Protein AF-A0A956J6V9-F1 (afdb_monomer)

Mean predicted aligned error: 2.38 Å

pLDDT: mean 96.65, std 4.75, range [62.59, 98.75]

Structure (mmCIF, N/CA/C/O backbone):
data_AF-A0A956J6V9-F1
#
_entry.id   AF-A0A956J6V9-F1
#
loop_
_atom_site.group_PDB
_atom_site.id
_atom_site.type_symbol
_atom_site.label_atom_id
_atom_site.label_alt_id
_atom_site.label_comp_id
_atom_site.label_asym_id
_atom_site.label_entity_id
_atom_site.label_seq_id
_atom_site.pdbx_PDB_ins_code
_atom_site.Cartn_x
_atom_site.Cartn_y
_atom_site.Cartn_z
_atom_site.occupancy
_atom_site.B_iso_or_equiv
_atom_site.auth_seq_id
_atom_site.auth_comp_id
_atom_site.auth_asym_id
_atom_site.auth_atom_id
_atom_site.pdbx_PDB_model_num
ATOM 1 N N . LEU A 1 1 ? -11.054 3.560 -2.391 1.00 89.56 1 LEU A N 1
ATOM 2 C CA . LEU A 1 1 ? -11.313 2.394 -1.513 1.00 89.56 1 LEU A CA 1
ATOM 3 C C . LEU A 1 1 ? -10.835 2.617 -0.074 1.00 89.56 1 LEU A C 1
ATOM 5 O O . LEU A 1 1 ? -11.610 2.356 0.826 1.00 89.56 1 LEU A O 1
ATOM 9 N N . LEU A 1 2 ? -9.624 3.149 0.169 1.00 94.62 2 LEU A N 1
ATOM 10 C CA . LEU A 1 2 ? -9.093 3.357 1.537 1.00 94.62 2 LEU A CA 1
ATOM 11 C C . LEU A 1 2 ? -9.763 4.473 2.348 1.00 94.62 2 LEU A C 1
ATOM 13 O O . LEU A 1 2 ? -9.941 4.324 3.552 1.00 94.62 2 LEU A O 1
ATOM 17 N N . ARG A 1 3 ? -10.130 5.588 1.701 1.00 96.44 3 ARG A N 1
ATOM 18 C CA . ARG A 1 3 ? -10.677 6.797 2.347 1.00 96.44 3 ARG A CA 1
ATOM 19 C C . ARG A 1 3 ? -11.722 6.534 3.454 1.00 96.44 3 ARG A C 1
ATOM 21 O O . ARG A 1 3 ? -11.525 7.092 4.530 1.00 96.44 3 ARG A O 1
ATOM 28 N N . PRO A 1 4 ? -12.778 5.714 3.261 1.00 96.38 4 PRO A N 1
ATOM 29 C CA . PRO A 1 4 ? -13.779 5.470 4.308 1.00 96.38 4 PRO A CA 1
ATOM 30 C C . PRO A 1 4 ? -13.235 4.761 5.560 1.00 96.38 4 PRO A C 1
ATOM 32 O O . PRO A 1 4 ? -13.797 4.930 6.635 1.00 96.38 4 PRO A O 1
ATOM 35 N N . LEU A 1 5 ? -12.130 4.014 5.459 1.00 96.38 5 LEU A N 1
ATOM 36 C CA . LEU A 1 5 ? -11.541 3.276 6.587 1.00 96.38 5 LEU A CA 1
ATOM 37 C C . LEU A 1 5 ? -10.603 4.145 7.439 1.00 96.38 5 LEU A C 1
ATOM 39 O O . LEU A 1 5 ? -10.326 3.824 8.595 1.00 96.38 5 LEU A O 1
ATOM 43 N N . MET A 1 6 ? -10.106 5.254 6.879 1.00 97.50 6 MET A N 1
ATOM 44 C CA . MET A 1 6 ? -9.067 6.078 7.507 1.00 97.50 6 MET A CA 1
ATOM 45 C C . MET A 1 6 ? -9.491 6.727 8.830 1.00 97.50 6 MET A C 1
ATOM 47 O O . MET A 1 6 ? -8.677 6.704 9.750 1.00 97.50 6 MET A O 1
ATOM 51 N N . PRO A 1 7 ? -10.713 7.279 8.997 1.00 97.88 7 PRO A N 1
ATOM 52 C CA . PRO A 1 7 ? -11.117 7.861 10.278 1.00 97.88 7 PRO A CA 1
ATOM 53 C C . PRO A 1 7 ? -11.112 6.836 11.417 1.00 97.88 7 PRO A C 1
ATOM 55 O O . PRO A 1 7 ? -10.618 7.121 12.506 1.00 97.88 7 PRO A O 1
ATOM 58 N N . ARG A 1 8 ? -11.601 5.618 11.143 1.00 97.12 8 ARG A N 1
ATOM 59 C CA . ARG A 1 8 ? -11.605 4.513 12.108 1.00 97.12 8 ARG A CA 1
ATOM 60 C C . ARG A 1 8 ? -10.183 4.095 12.466 1.00 97.12 8 ARG A C 1
ATOM 62 O O . ARG A 1 8 ? -9.862 4.023 13.645 1.00 97.12 8 ARG A O 1
ATOM 69 N N . LEU A 1 9 ? -9.326 3.900 11.463 1.00 97.44 9 LEU A N 1
ATOM 70 C CA . LEU A 1 9 ? -7.914 3.589 11.679 1.00 97.44 9 LEU A CA 1
ATOM 71 C C . LEU A 1 9 ? -7.212 4.660 12.516 1.00 97.44 9 LEU A C 1
ATOM 73 O O . LEU A 1 9 ? -6.596 4.318 13.512 1.00 97.44 9 LEU A O 1
ATOM 77 N N . ARG A 1 10 ? -7.363 5.948 12.183 1.00 98.31 10 ARG A N 1
ATOM 78 C CA . ARG A 1 10 ? -6.722 7.051 12.921 1.00 98.31 10 ARG A CA 1
ATOM 79 C C . ARG A 1 10 ? -7.134 7.112 14.391 1.00 98.31 10 ARG A C 1
ATOM 81 O O . ARG A 1 10 ? -6.306 7.479 15.221 1.00 98.31 10 ARG A O 1
ATOM 88 N N . ARG A 1 11 ? -8.386 6.757 14.704 1.00 98.25 11 ARG A N 1
ATOM 89 C CA . ARG A 1 11 ? -8.899 6.707 16.081 1.00 98.25 11 ARG A CA 1
ATOM 90 C C . ARG A 1 11 ? -8.207 5.630 16.924 1.00 98.25 11 ARG A C 1
ATOM 92 O O . ARG A 1 11 ? -8.038 5.848 18.117 1.00 98.25 11 ARG A O 1
ATOM 99 N N . PHE A 1 12 ? -7.845 4.496 16.325 1.00 98.06 12 PHE A N 1
ATOM 100 C CA . PHE A 1 12 ? -7.158 3.403 17.022 1.00 98.06 12 PHE A CA 1
ATOM 101 C C . PHE A 1 12 ? -5.632 3.537 16.964 1.00 98.06 12 PHE A C 1
ATOM 103 O O . PHE A 1 12 ? -4.968 3.412 17.985 1.00 98.06 12 PHE A O 1
ATOM 110 N N . ASP A 1 13 ? -5.089 3.811 15.778 1.00 98.44 13 ASP A N 1
ATOM 111 C CA . ASP A 1 13 ? -3.658 3.916 15.513 1.00 98.44 13 ASP A CA 1
ATOM 112 C C . ASP A 1 13 ? -3.391 4.898 14.358 1.00 98.44 13 ASP A C 1
ATOM 114 O O . ASP A 1 13 ? -3.485 4.588 13.163 1.00 98.44 13 ASP A O 1
ATOM 118 N N . SER A 1 14 ? -3.037 6.129 14.726 1.00 98.44 14 SER A N 1
ATOM 119 C CA . SER A 1 14 ? -2.687 7.177 13.764 1.00 98.44 14 SER A CA 1
ATOM 120 C C . SER A 1 14 ? -1.374 6.911 13.023 1.00 98.44 14 SER A C 1
ATOM 122 O O . SER A 1 14 ? -1.227 7.365 11.885 1.00 98.44 14 SER A O 1
ATOM 124 N N . SER A 1 15 ? -0.435 6.173 13.621 1.00 98.56 15 SER A N 1
ATOM 125 C CA . SER A 1 15 ? 0.839 5.836 12.981 1.00 98.56 15 SER A CA 1
ATOM 126 C C . SER A 1 15 ? 0.613 4.844 11.842 1.00 98.56 15 SER A C 1
ATOM 128 O O . SER A 1 15 ? 0.991 5.114 10.697 1.00 98.56 15 SER A O 1
ATOM 130 N N . LEU A 1 16 ? -0.122 3.761 12.114 1.00 98.50 16 LEU A N 1
ATOM 131 C CA . LEU A 1 16 ? -0.496 2.764 11.114 1.00 98.50 16 LEU A CA 1
ATOM 132 C C . LEU A 1 16 ? -1.356 3.376 10.004 1.00 98.50 16 LEU A C 1
ATOM 134 O O . LEU A 1 16 ? -1.121 3.115 8.824 1.00 98.50 16 LEU A O 1
ATOM 138 N N . ALA A 1 17 ? -2.306 4.253 10.348 1.00 98.50 17 ALA A N 1
ATOM 139 C CA . ALA A 1 17 ? -3.104 4.972 9.354 1.00 98.50 17 ALA A CA 1
ATOM 140 C C . ALA A 1 17 ? -2.226 5.807 8.401 1.00 98.50 17 ALA A C 1
ATOM 142 O O . ALA A 1 17 ? -2.435 5.801 7.185 1.00 98.50 17 ALA A O 1
ATOM 143 N N . ASN A 1 18 ? -1.222 6.507 8.938 1.00 98.44 18 ASN A N 1
ATOM 144 C CA . ASN A 1 18 ? -0.272 7.283 8.142 1.00 98.44 18 ASN A CA 1
ATOM 145 C C . ASN A 1 18 ? 0.631 6.379 7.286 1.00 98.44 18 ASN A C 1
ATOM 147 O O . ASN A 1 18 ? 0.900 6.709 6.131 1.00 98.44 18 ASN A O 1
ATOM 151 N N . GLN A 1 19 ? 1.075 5.230 7.803 1.00 98.31 19 GLN A N 1
ATOM 152 C CA . GLN A 1 19 ? 1.846 4.253 7.029 1.00 98.31 19 GLN A CA 1
ATOM 153 C C . GLN A 1 19 ? 1.034 3.672 5.862 1.00 98.31 19 GLN A C 1
ATOM 155 O O . GLN A 1 19 ? 1.529 3.622 4.733 1.00 98.31 19 GLN A O 1
ATOM 160 N N . ILE A 1 20 ? -0.231 3.308 6.095 1.00 98.56 20 ILE A N 1
ATOM 161 C CA . ILE A 1 20 ? -1.152 2.839 5.048 1.00 98.56 20 ILE A CA 1
ATOM 162 C C . ILE A 1 20 ? -1.342 3.921 3.984 1.00 98.56 20 ILE A C 1
ATOM 164 O O . ILE A 1 20 ? -1.244 3.633 2.795 1.00 98.56 20 ILE A O 1
ATOM 168 N N . ALA A 1 21 ? -1.575 5.173 4.388 1.00 98.44 21 ALA A N 1
ATOM 169 C CA . ALA A 1 21 ? -1.767 6.266 3.441 1.00 98.44 21 ALA A CA 1
ATOM 170 C C . ALA A 1 21 ? -0.521 6.505 2.570 1.00 98.44 21 ALA A C 1
ATOM 172 O O . ALA A 1 21 ? -0.643 6.642 1.351 1.00 98.44 21 ALA A O 1
ATOM 173 N N . ARG A 1 22 ? 0.678 6.518 3.171 1.00 98.69 22 ARG A N 1
ATOM 174 C CA . ARG A 1 22 ? 1.940 6.710 2.438 1.00 98.69 22 ARG A CA 1
ATOM 175 C C . ARG A 1 22 ? 2.231 5.560 1.479 1.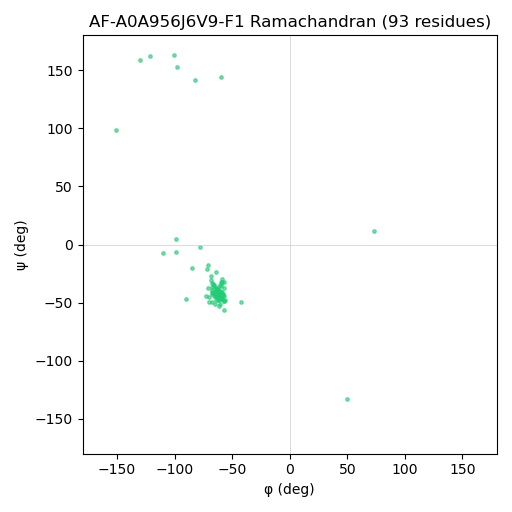00 98.69 22 ARG A C 1
ATOM 177 O O . ARG A 1 22 ? 2.460 5.817 0.300 1.00 98.69 22 ARG A O 1
ATOM 184 N N . SER A 1 23 ? 2.180 4.316 1.959 1.00 98.69 23 SER A N 1
ATOM 185 C CA . SER A 1 23 ? 2.427 3.137 1.118 1.00 98.69 23 SER A CA 1
ATOM 186 C C . SER A 1 23 ? 1.420 3.063 -0.031 1.00 98.69 23 SER A C 1
ATOM 188 O O . SER A 1 23 ? 1.824 2.959 -1.184 1.00 98.69 23 SER A O 1
ATOM 190 N N . ALA A 1 24 ? 0.125 3.264 0.229 1.00 98.50 24 ALA A N 1
ATOM 191 C CA . ALA A 1 24 ? -0.891 3.227 -0.821 1.00 98.50 24 ALA A CA 1
ATOM 192 C C . ALA A 1 24 ? -0.703 4.329 -1.876 1.00 98.50 24 ALA A C 1
ATOM 194 O O . ALA A 1 24 ? -0.899 4.086 -3.066 1.00 98.50 24 ALA A O 1
ATOM 195 N N . SER A 1 25 ? -0.300 5.531 -1.454 1.00 98.50 25 SER A N 1
ATOM 196 C CA . SER A 1 25 ? -0.007 6.638 -2.376 1.00 98.50 25 SER A CA 1
ATOM 197 C C . SER A 1 25 ? 1.228 6.337 -3.229 1.00 98.50 25 SER A C 1
ATOM 199 O O . SER A 1 25 ? 1.219 6.568 -4.436 1.00 98.50 25 SER A O 1
ATOM 201 N N . SER A 1 26 ? 2.262 5.747 -2.621 1.00 98.69 26 SER A N 1
ATOM 202 C CA . SER A 1 26 ? 3.504 5.349 -3.291 1.00 98.69 26 SER A CA 1
ATOM 203 C C . SER A 1 26 ? 3.278 4.352 -4.436 1.00 98.69 26 SER A C 1
ATOM 205 O O . SER A 1 26 ? 4.008 4.401 -5.426 1.00 98.69 26 SER A O 1
ATOM 207 N N . ILE A 1 27 ? 2.242 3.503 -4.363 1.00 98.69 27 ILE A N 1
ATOM 208 C CA . ILE A 1 27 ? 1.858 2.602 -5.466 1.00 98.69 27 ILE A CA 1
ATOM 209 C C . ILE A 1 27 ? 1.572 3.410 -6.736 1.00 98.69 27 ILE A C 1
ATOM 211 O O . ILE A 1 27 ? 2.185 3.172 -7.774 1.00 98.69 27 ILE A O 1
ATOM 215 N N . ALA A 1 28 ? 0.650 4.372 -6.650 1.00 98.25 28 ALA A N 1
ATOM 216 C CA . ALA A 1 28 ? 0.221 5.162 -7.800 1.00 98.25 28 ALA A CA 1
ATOM 217 C C . ALA A 1 28 ? 1.355 6.051 -8.330 1.00 98.25 28 ALA A C 1
ATOM 219 O O . ALA A 1 28 ? 1.560 6.119 -9.540 1.00 98.25 28 ALA A O 1
ATOM 220 N N . LEU A 1 29 ? 2.121 6.675 -7.428 1.00 98.62 29 LEU A N 1
ATOM 221 C CA . LEU A 1 29 ? 3.248 7.536 -7.794 1.00 98.62 29 LEU A CA 1
ATOM 222 C C . LEU A 1 29 ? 4.329 6.759 -8.559 1.00 98.62 29 LEU A C 1
ATOM 224 O O . LEU A 1 29 ? 4.733 7.171 -9.643 1.00 98.62 29 LEU A O 1
ATOM 228 N N . ASN A 1 30 ? 4.735 5.587 -8.061 1.00 98.75 30 ASN A N 1
ATOM 229 C CA . ASN A 1 30 ? 5.736 4.772 -8.749 1.00 98.75 30 ASN A CA 1
ATOM 230 C C . ASN A 1 30 ? 5.223 4.203 -10.081 1.00 98.75 30 ASN A C 1
ATOM 232 O 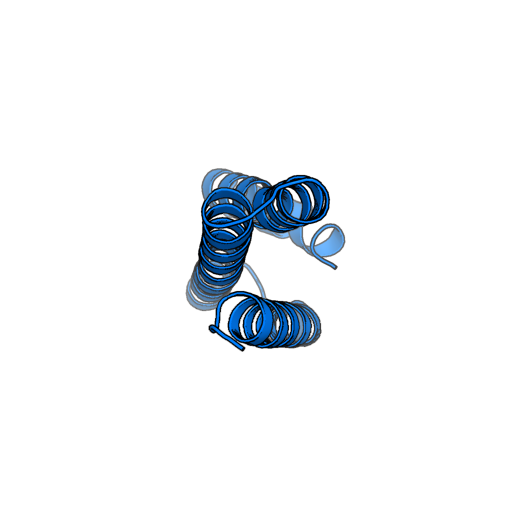O . ASN A 1 30 ? 6.008 4.078 -11.018 1.00 98.75 30 ASN A O 1
ATOM 236 N N . ILE A 1 31 ? 3.931 3.876 -10.201 1.00 98.44 31 ILE A N 1
ATOM 237 C CA . ILE A 1 31 ? 3.350 3.464 -11.489 1.00 98.44 31 ILE A CA 1
ATOM 238 C C . ILE A 1 31 ? 3.464 4.599 -12.510 1.00 98.44 31 ILE A C 1
ATOM 240 O O . ILE A 1 31 ? 4.030 4.378 -13.579 1.00 98.44 31 ILE A O 1
ATOM 244 N N . GLY A 1 32 ? 2.997 5.804 -12.166 1.00 98.06 32 GLY A N 1
ATOM 245 C CA . GLY A 1 32 ? 3.026 6.955 -13.075 1.00 98.06 32 GLY A CA 1
ATOM 246 C C . GLY A 1 32 ? 4.445 7.342 -13.500 1.00 98.06 32 GLY A C 1
ATOM 247 O O . GLY A 1 32 ? 4.710 7.572 -14.680 1.00 98.06 32 GLY A O 1
ATOM 248 N N . GLU A 1 33 ? 5.397 7.321 -12.564 1.00 97.94 33 GLU A N 1
ATOM 249 C CA . GLU A 1 33 ? 6.814 7.539 -12.875 1.00 97.94 33 GLU A CA 1
ATOM 250 C C . GLU A 1 33 ? 7.382 6.439 -13.789 1.00 97.94 33 GLU A C 1
ATOM 252 O O . GLU A 1 33 ? 8.164 6.719 -14.699 1.00 97.94 33 GLU A O 1
ATOM 257 N N . GLY A 1 34 ? 6.977 5.182 -13.583 1.00 97.31 34 GLY A N 1
ATOM 258 C CA . GLY 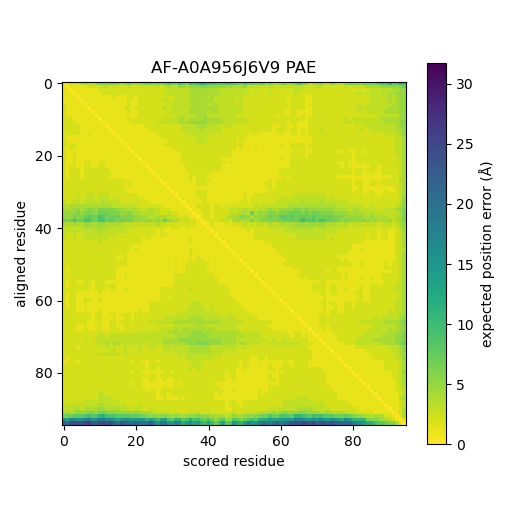A 1 34 ? 7.372 4.053 -14.424 1.00 97.31 34 GLY A CA 1
ATOM 259 C C . GLY A 1 34 ? 6.830 4.140 -15.854 1.00 97.31 34 GLY A C 1
ATOM 260 O O . GLY A 1 34 ? 7.537 3.781 -16.797 1.00 97.31 34 GLY A O 1
ATOM 261 N N . GLU A 1 35 ? 5.613 4.657 -16.045 1.00 96.06 35 GLU A N 1
ATOM 262 C CA . GLU A 1 35 ? 5.020 4.860 -17.376 1.00 96.06 35 GLU A CA 1
ATOM 263 C C . GLU A 1 35 ? 5.896 5.739 -18.273 1.00 96.06 35 GLU A C 1
ATOM 265 O O . GLU A 1 35 ? 6.056 5.414 -19.450 1.00 96.06 35 GLU A O 1
ATOM 270 N N . HIS A 1 36 ? 6.528 6.761 -17.690 1.00 95.00 36 HIS A N 1
ATOM 271 C CA . HIS A 1 36 ? 7.364 7.754 -18.374 1.00 95.00 36 HIS A CA 1
ATOM 272 C C . HIS A 1 36 ? 8.872 7.448 -18.276 1.00 95.00 36 HIS A C 1
ATOM 274 O O . HIS A 1 36 ? 9.703 8.234 -18.726 1.00 95.00 36 HIS A O 1
ATOM 280 N N . SER A 1 37 ? 9.238 6.305 -17.689 1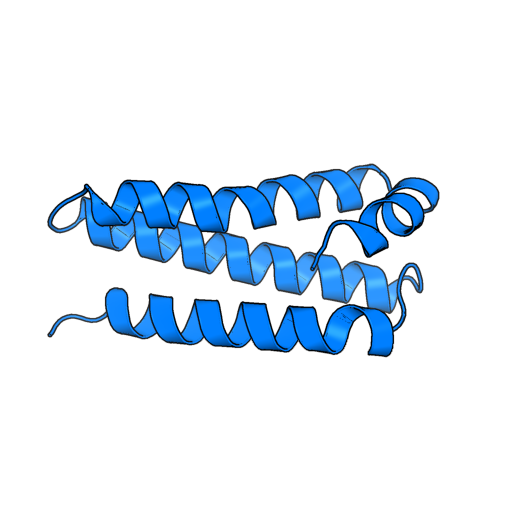.00 95.88 37 SER A N 1
ATOM 281 C CA . SER A 1 37 ? 10.621 5.829 -17.574 1.00 95.88 37 SER A CA 1
ATOM 282 C C . SER A 1 37 ? 10.945 4.767 -18.632 1.00 95.88 37 SER A C 1
ATOM 284 O O . SER A 1 37 ? 10.054 4.122 -19.185 1.00 95.88 37 SER A O 1
ATOM 286 N N . SER A 1 38 ? 12.236 4.508 -18.860 1.00 93.19 38 SER A N 1
ATOM 287 C CA . SER A 1 38 ? 12.721 3.468 -19.778 1.00 93.19 38 SER A CA 1
ATOM 288 C C . SER A 1 38 ? 13.607 2.425 -19.080 1.00 93.19 38 SER A C 1
ATOM 290 O O . SER A 1 38 ? 14.089 2.631 -17.961 1.00 93.19 38 SER A O 1
ATOM 292 N N . GLY A 1 39 ? 13.787 1.275 -19.739 1.00 92.56 39 GLY A N 1
ATOM 293 C CA . GLY A 1 39 ? 14.749 0.235 -19.361 1.00 92.56 39 GLY A CA 1
ATOM 294 C C . GLY A 1 39 ? 14.696 -0.189 -17.888 1.00 92.56 39 GLY A C 1
ATOM 295 O O . GLY A 1 39 ? 13.629 -0.446 -17.325 1.00 92.56 39 GLY A O 1
ATOM 296 N N . GLY A 1 40 ? 15.874 -0.258 -17.260 1.00 94.62 40 GLY A N 1
ATOM 297 C CA . GLY A 1 40 ? 16.023 -0.654 -15.857 1.00 94.62 40 GLY A CA 1
ATOM 298 C C . GLY A 1 40 ? 15.275 0.257 -14.879 1.00 94.62 40 GLY A C 1
ATOM 299 O O . GLY A 1 40 ? 14.687 -0.242 -13.922 1.00 94.62 40 GLY A O 1
ATOM 300 N N . THR A 1 41 ? 15.213 1.565 -15.147 1.00 96.69 41 THR A N 1
ATOM 301 C CA . THR A 1 41 ? 14.502 2.531 -14.293 1.00 96.69 41 THR A CA 1
ATOM 302 C C . THR A 1 41 ? 13.005 2.249 -14.268 1.00 96.69 41 THR A C 1
ATOM 304 O O . THR A 1 41 ? 12.418 2.182 -13.190 1.00 96.69 41 THR A O 1
ATOM 307 N N . ARG A 1 42 ? 12.386 1.996 -15.431 1.00 96.56 42 ARG A N 1
ATOM 308 C CA . ARG A 1 42 ? 10.971 1.593 -15.506 1.00 96.56 42 ARG A CA 1
ATOM 309 C C . ARG A 1 42 ? 10.703 0.347 -14.665 1.00 96.56 42 ARG A C 1
ATOM 311 O O . ARG A 1 42 ? 9.779 0.334 -13.854 1.00 96.56 42 ARG A O 1
ATOM 318 N N . ARG A 1 43 ? 11.544 -0.681 -14.811 1.00 96.25 43 ARG A N 1
ATOM 319 C CA . ARG A 1 43 ? 11.420 -1.922 -14.035 1.00 96.25 43 ARG A CA 1
ATOM 320 C C . ARG A 1 43 ? 11.552 -1.670 -12.531 1.00 96.25 43 ARG A C 1
ATOM 322 O O . ARG A 1 43 ? 10.739 -2.180 -11.766 1.00 96.25 43 ARG A O 1
ATOM 329 N N . GLN A 1 44 ? 12.531 -0.868 -12.113 1.00 97.62 44 GLN A N 1
ATOM 330 C CA . GLN A 1 44 ? 12.733 -0.493 -10.711 1.00 97.62 44 GLN A CA 1
ATOM 331 C C . GLN A 1 44 ? 11.490 0.199 -10.135 1.00 97.62 44 GLN A C 1
ATOM 333 O O . GLN A 1 44 ? 11.056 -0.144 -9.040 1.00 97.62 44 GLN A O 1
ATOM 338 N N . ARG A 1 45 ? 10.869 1.121 -10.884 1.00 98.25 45 ARG A N 1
ATOM 339 C CA . ARG A 1 45 ? 9.636 1.804 -10.461 1.00 98.25 45 ARG A CA 1
ATOM 340 C C . ARG A 1 45 ? 8.476 0.835 -10.259 1.00 98.25 45 ARG A C 1
ATOM 342 O O . ARG A 1 45 ? 7.810 0.889 -9.228 1.00 98.25 45 ARG A O 1
ATOM 349 N N . TYR A 1 46 ? 8.275 -0.110 -11.172 1.00 98.31 46 TYR A N 1
ATOM 350 C CA . TYR A 1 46 ? 7.232 -1.125 -11.006 1.00 98.31 46 TYR A CA 1
ATOM 351 C C . TYR A 1 46 ? 7.505 -2.083 -9.837 1.00 98.31 46 TYR A C 1
ATOM 353 O O . TYR A 1 46 ? 6.567 -2.463 -9.135 1.00 98.31 46 TYR A O 1
ATOM 361 N N . LEU A 1 47 ? 8.771 -2.416 -9.559 1.00 98.25 47 LEU A N 1
ATOM 362 C CA . LEU A 1 47 ? 9.145 -3.171 -8.358 1.00 98.25 47 LEU A CA 1
ATOM 363 C C . LEU A 1 47 ? 8.858 -2.380 -7.072 1.00 98.25 47 LEU A C 1
ATOM 365 O O . LEU A 1 47 ? 8.284 -2.935 -6.136 1.00 98.25 47 LEU A O 1
ATOM 369 N N . SER A 1 48 ? 9.176 -1.083 -7.035 1.00 98.62 48 SER A N 1
ATOM 370 C CA . SER A 1 48 ? 8.842 -0.205 -5.904 1.00 98.62 48 SER A CA 1
ATOM 371 C C . SER A 1 48 ? 7.331 -0.113 -5.676 1.00 98.62 48 SER A C 1
ATOM 373 O O . SER A 1 48 ? 6.875 -0.235 -4.539 1.00 98.62 48 SER A O 1
ATOM 375 N N . ALA A 1 49 ? 6.540 0.025 -6.747 1.00 98.62 49 ALA A N 1
ATOM 376 C CA . ALA A 1 49 ? 5.080 0.007 -6.661 1.00 98.62 49 ALA A CA 1
ATOM 377 C C . ALA A 1 49 ? 4.559 -1.317 -6.075 1.00 98.62 49 ALA A C 1
ATOM 379 O O . ALA A 1 49 ? 3.658 -1.307 -5.234 1.00 98.62 49 ALA A O 1
ATOM 380 N N . ALA A 1 50 ? 5.148 -2.452 -6.470 1.00 98.50 50 ALA A N 1
ATOM 381 C CA . ALA A 1 50 ? 4.770 -3.765 -5.953 1.00 98.50 50 ALA A CA 1
ATOM 382 C C . ALA A 1 50 ? 5.122 -3.899 -4.463 1.00 98.50 50 ALA A C 1
ATOM 384 O O . ALA A 1 50 ? 4.303 -4.368 -3.673 1.00 98.50 50 ALA A O 1
ATOM 385 N N . GLY A 1 51 ? 6.299 -3.410 -4.059 1.00 98.50 51 GLY A N 1
ATOM 386 C CA . GLY A 1 51 ? 6.699 -3.331 -2.654 1.00 98.50 51 GLY A CA 1
ATOM 387 C C . GLY A 1 51 ? 5.707 -2.521 -1.819 1.00 98.50 51 GLY A C 1
ATOM 388 O O . GLY A 1 51 ? 5.214 -3.010 -0.803 1.00 98.50 51 GLY A O 1
ATOM 389 N N . SER A 1 52 ? 5.330 -1.330 -2.291 1.00 98.75 52 SER A N 1
ATOM 390 C CA . SER A 1 52 ? 4.330 -0.489 -1.626 1.00 98.75 52 SER A CA 1
ATOM 391 C C . SER A 1 52 ? 2.945 -1.148 -1.552 1.00 98.75 52 SER A C 1
ATOM 393 O O . SER A 1 52 ? 2.282 -1.051 -0.522 1.00 98.75 52 SER A O 1
ATOM 395 N N . ALA A 1 53 ? 2.513 -1.876 -2.588 1.00 98.62 53 ALA A N 1
ATOM 396 C CA . ALA A 1 53 ? 1.240 -2.602 -2.572 1.00 98.62 53 ALA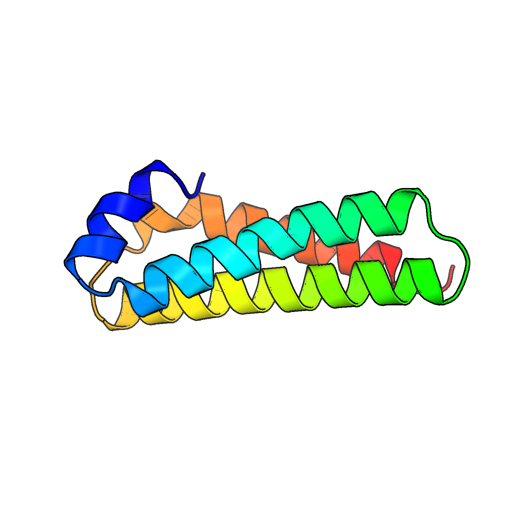 A CA 1
ATOM 397 C C . ALA A 1 53 ? 1.230 -3.732 -1.534 1.00 98.62 53 ALA A C 1
ATOM 399 O O . ALA A 1 53 ? 0.256 -3.891 -0.790 1.00 98.62 53 ALA A O 1
ATOM 400 N N . ASN A 1 54 ? 2.330 -4.482 -1.437 1.00 98.31 54 ASN A N 1
ATOM 401 C CA . ASN A 1 54 ? 2.480 -5.517 -0.421 1.00 98.31 54 ASN A CA 1
ATOM 402 C C . ASN A 1 54 ? 2.578 -4.930 0.999 1.00 98.31 54 ASN A C 1
ATOM 404 O O . ASN A 1 54 ? 2.015 -5.496 1.939 1.00 98.31 54 ASN A O 1
ATOM 408 N N . GLU A 1 55 ? 3.232 -3.778 1.165 1.00 98.62 55 GLU A N 1
ATOM 409 C CA . GLU A 1 55 ? 3.269 -3.052 2.438 1.00 98.62 55 GLU A CA 1
ATOM 410 C C . GLU A 1 55 ? 1.864 -2.608 2.866 1.00 98.62 55 GLU A C 1
ATOM 412 O O . GLU A 1 55 ? 1.449 -2.893 3.989 1.00 98.62 55 GLU A O 1
ATOM 417 N N . THR A 1 56 ? 1.084 -2.002 1.962 1.00 98.62 56 THR A N 1
ATOM 418 C CA . THR A 1 56 ? -0.315 -1.640 2.236 1.00 98.62 56 THR A CA 1
ATOM 419 C C . THR A 1 56 ? -1.139 -2.868 2.638 1.00 98.62 56 THR A C 1
ATOM 421 O O . THR A 1 56 ? -1.883 -2.814 3.617 1.00 98.62 56 THR A O 1
ATOM 424 N N . CYS A 1 57 ? -0.989 -3.996 1.932 1.00 98.19 57 CYS A N 1
ATOM 425 C CA . CYS A 1 57 ? -1.672 -5.251 2.264 1.00 98.19 57 CYS A CA 1
ATOM 426 C C . CYS A 1 57 ? -1.296 -5.757 3.666 1.00 98.19 57 CYS A C 1
ATOM 428 O O . CYS A 1 57 ? -2.165 -6.132 4.456 1.00 98.19 57 CYS A O 1
ATOM 430 N N . SER A 1 58 ? -0.006 -5.726 3.999 1.00 98.38 58 SER A N 1
ATOM 431 C CA . SER A 1 58 ? 0.512 -6.169 5.296 1.00 98.38 58 SER A CA 1
ATOM 432 C C . SER A 1 58 ? 0.014 -5.279 6.435 1.00 98.38 58 SER A C 1
ATOM 434 O O . SER A 1 58 ? -0.477 -5.786 7.441 1.00 98.38 58 SER A O 1
ATOM 436 N N . ALA A 1 59 ? 0.034 -3.958 6.252 1.00 98.31 59 ALA A N 1
ATOM 437 C CA . ALA A 1 59 ? -0.473 -3.002 7.231 1.00 98.31 59 ALA A CA 1
ATOM 438 C C . ALA A 1 59 ? -1.992 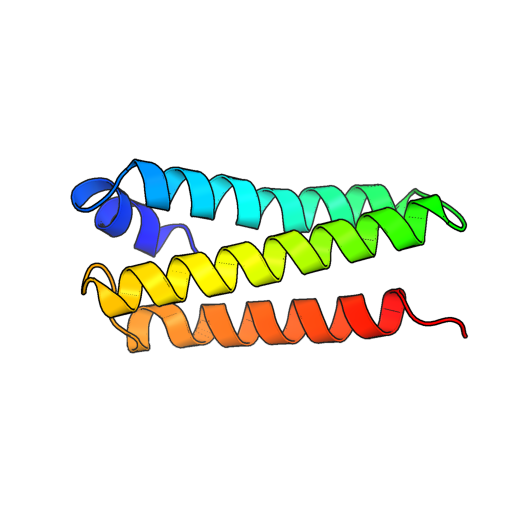-3.146 7.466 1.00 98.31 59 ALA A C 1
ATOM 440 O O . ALA A 1 59 ? -2.457 -3.072 8.603 1.00 98.31 59 ALA A O 1
ATOM 441 N N . LEU A 1 60 ? -2.774 -3.434 6.419 1.00 98.19 60 LEU A N 1
ATOM 442 C CA . LEU A 1 60 ? -4.199 -3.754 6.564 1.00 98.19 60 LEU A CA 1
ATOM 443 C C . LEU A 1 60 ? -4.417 -5.061 7.337 1.00 98.19 60 LEU A C 1
ATOM 445 O O . LEU A 1 60 ? -5.297 -5.118 8.189 1.00 98.19 60 LEU A O 1
ATOM 449 N N . LYS A 1 61 ? -3.606 -6.101 7.099 1.00 98.38 61 LYS A N 1
ATOM 450 C CA . LYS A 1 61 ? -3.667 -7.349 7.884 1.00 98.38 61 LYS A CA 1
ATOM 451 C C . LYS A 1 61 ? -3.356 -7.105 9.362 1.00 98.38 61 LYS A C 1
ATOM 453 O O . LYS A 1 61 ? -4.054 -7.649 10.210 1.00 98.38 61 LYS A O 1
ATOM 458 N N . VAL A 1 62 ? -2.377 -6.254 9.669 1.00 98.44 62 VAL A N 1
ATOM 459 C CA . VAL A 1 62 ? -2.084 -5.824 11.047 1.00 98.44 62 VAL A CA 1
ATOM 460 C C . VAL A 1 62 ? -3.308 -5.145 11.670 1.00 98.44 62 VAL A C 1
ATOM 462 O O . VAL A 1 62 ? -3.724 -5.529 12.759 1.00 98.44 62 VAL A O 1
ATOM 465 N N . ALA A 1 63 ? -3.956 -4.218 10.957 1.00 98.25 63 ALA A N 1
ATOM 466 C CA . ALA A 1 63 ? -5.179 -3.570 11.435 1.00 98.25 63 ALA A CA 1
ATOM 467 C C . ALA A 1 63 ? -6.336 -4.553 11.703 1.00 98.25 63 ALA A C 1
ATOM 469 O O . ALA A 1 63 ? -7.136 -4.318 12.609 1.00 98.25 63 ALA A O 1
ATOM 470 N N . LEU A 1 64 ? -6.430 -5.648 10.939 1.00 98.19 64 LEU A N 1
ATOM 471 C CA . LEU A 1 64 ? -7.400 -6.717 11.196 1.00 98.19 64 LEU A CA 1
ATOM 472 C C . LEU A 1 64 ? -7.059 -7.511 12.459 1.00 98.19 64 LEU A C 1
ATOM 474 O O . LEU A 1 64 ? -7.947 -7.762 13.267 1.00 98.19 64 LEU A O 1
ATOM 478 N N . VAL A 1 65 ? -5.790 -7.893 12.640 1.00 98.38 65 VAL A N 1
ATOM 479 C CA . VAL A 1 65 ? -5.333 -8.657 13.816 1.00 98.38 65 VAL A CA 1
ATOM 480 C C . VAL A 1 65 ? -5.581 -7.880 15.108 1.00 98.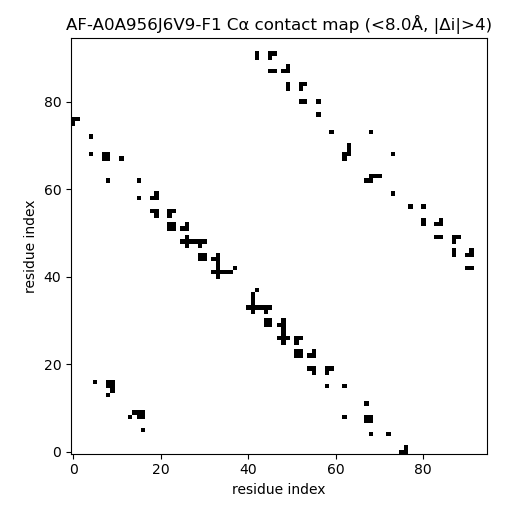38 65 VAL A C 1
ATOM 482 O O . VAL A 1 65 ? -6.042 -8.455 16.088 1.00 98.38 65 VAL A O 1
ATOM 485 N N . TRP A 1 66 ? -5.351 -6.568 15.096 1.00 98.38 66 TRP A N 1
ATOM 486 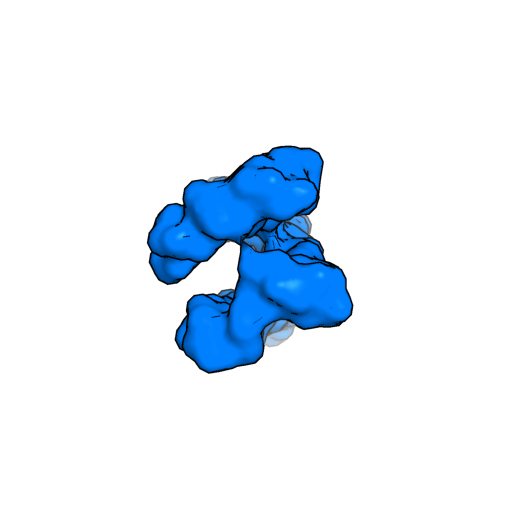C CA . TRP A 1 66 ? -5.631 -5.700 16.242 1.00 98.38 66 TRP A CA 1
ATOM 487 C C . TRP A 1 66 ? -7.116 -5.340 16.418 1.00 98.38 66 TRP A C 1
ATOM 489 O O . TRP A 1 66 ? -7.472 -4.638 17.362 1.00 98.38 66 TRP A O 1
ATOM 499 N N . GLY A 1 67 ? -8.000 -5.785 15.518 1.00 97.75 67 GLY A N 1
ATOM 500 C CA . GLY A 1 67 ? -9.438 -5.505 15.583 1.00 97.75 67 GLY A CA 1
ATOM 501 C C . GLY A 1 67 ? -9.833 -4.068 15.216 1.00 97.75 67 GLY A C 1
ATOM 502 O O . GLY A 1 67 ? -10.985 -3.669 15.412 1.00 97.75 67 GLY A O 1
ATOM 503 N N . TYR A 1 68 ? -8.915 -3.275 14.656 1.00 98.06 68 TYR A N 1
ATOM 504 C CA . TYR A 1 68 ? -9.190 -1.895 14.242 1.00 98.06 68 TYR A CA 1
ATOM 505 C C . TYR A 1 68 ? -10.145 -1.842 13.053 1.00 98.06 68 TYR A C 1
ATOM 507 O O . TYR A 1 68 ? -10.929 -0.901 12.939 1.00 98.06 68 TYR A O 1
ATOM 515 N N . LEU A 1 69 ? -10.102 -2.860 12.192 1.00 97.38 69 LEU A N 1
ATOM 516 C CA . LEU A 1 69 ? -10.971 -3.045 11.031 1.00 97.38 69 LEU A CA 1
ATOM 517 C C . LEU A 1 69 ? -11.554 -4.460 11.022 1.00 97.38 69 LEU A C 1
ATOM 519 O O . LEU A 1 69 ? -10.989 -5.372 11.623 1.00 97.38 69 LEU A O 1
ATOM 523 N N . GLN A 1 70 ? -12.669 -4.649 10.315 1.00 96.50 70 GLN A N 1
ATOM 524 C CA . GLN A 1 70 ? -13.228 -5.975 10.059 1.00 96.50 70 GLN A CA 1
ATOM 525 C C . GLN A 1 70 ? -12.815 -6.470 8.672 1.00 96.50 70 GLN A C 1
ATOM 527 O O . GLN A 1 70 ? -12.579 -5.683 7.753 1.00 96.50 70 GLN A O 1
ATOM 532 N N . ARG A 1 71 ? -12.739 -7.796 8.499 1.00 95.19 71 ARG A N 1
ATOM 533 C CA . ARG A 1 71 ? -12.325 -8.405 7.222 1.00 95.19 71 ARG A CA 1
ATOM 534 C C . ARG A 1 71 ? -13.230 -7.979 6.063 1.00 95.19 71 ARG A C 1
ATOM 536 O O . ARG A 1 71 ? -12.716 -7.631 5.003 1.00 95.19 71 ARG A O 1
ATOM 543 N N . GLN A 1 72 ? -14.538 -7.942 6.299 1.00 95.75 72 GLN A N 1
ATOM 544 C CA . GLN A 1 72 ? -15.547 -7.490 5.335 1.00 95.75 72 GLN A CA 1
ATOM 545 C C . GLN A 1 72 ? -15.308 -6.054 4.838 1.00 95.75 72 GLN A C 1
ATOM 547 O O . GLN A 1 72 ? -15.538 -5.758 3.670 1.00 95.75 72 GLN A O 1
ATOM 552 N N . ASP A 1 73 ? -14.756 -5.176 5.684 1.00 92.38 73 ASP A N 1
ATOM 553 C CA . ASP A 1 73 ? -14.470 -3.783 5.323 1.00 92.38 73 ASP A CA 1
ATOM 554 C C . ASP A 1 73 ? -13.284 -3.676 4.341 1.00 92.38 73 ASP A C 1
ATOM 556 O O . ASP A 1 73 ? -13.118 -2.666 3.653 1.00 92.38 73 ASP A O 1
ATOM 560 N N . CYS A 1 74 ? -12.434 -4.709 4.286 1.00 96.00 74 CYS A N 1
ATOM 561 C CA . CYS A 1 74 ? -11.163 -4.707 3.557 1.00 96.00 74 CYS A CA 1
ATOM 562 C C . CYS A 1 74 ? -11.156 -5.612 2.318 1.00 96.00 74 CYS A C 1
ATOM 564 O O . CYS A 1 74 ? -10.189 -5.583 1.561 1.00 96.00 74 CYS A O 1
ATOM 566 N N . GLU A 1 75 ? -12.194 -6.414 2.092 1.00 96.12 75 GLU A N 1
ATOM 567 C CA . GLU A 1 75 ? -12.186 -7.483 1.086 1.00 96.12 75 GLU A CA 1
ATOM 568 C C . GLU A 1 75 ? -11.957 -6.966 -0.341 1.00 96.12 75 GLU A C 1
ATOM 570 O O . GLU A 1 75 ? -11.007 -7.377 -1.012 1.00 96.12 75 GLU A O 1
ATOM 575 N N . VAL A 1 76 ? -12.735 -5.965 -0.762 1.00 96.38 76 VAL A N 1
ATOM 576 C CA . VAL A 1 76 ? -12.568 -5.290 -2.066 1.00 96.38 76 VAL A CA 1
ATOM 577 C C . VAL A 1 76 ? -11.173 -4.665 -2.200 1.00 96.38 76 VAL A C 1
ATOM 579 O O . VAL A 1 76 ? -10.601 -4.576 -3.287 1.00 96.38 76 VAL A O 1
ATOM 582 N N . LEU A 1 77 ? -10.607 -4.222 -1.080 1.00 96.69 77 LEU A N 1
ATOM 583 C CA . LEU A 1 77 ? -9.298 -3.591 -1.017 1.00 96.69 77 LEU A CA 1
ATOM 584 C C . LEU A 1 77 ? -8.176 -4.609 -1.227 1.00 96.69 77 LEU A C 1
ATOM 586 O O . LEU A 1 77 ? -7.273 -4.354 -2.022 1.00 96.69 77 LEU A O 1
ATOM 590 N N . PHE A 1 78 ? -8.268 -5.779 -0.592 1.00 98.00 78 PHE A N 1
ATOM 591 C CA . PHE A 1 78 ? -7.333 -6.877 -0.823 1.00 98.00 78 PHE A CA 1
ATOM 592 C C . PHE A 1 78 ? -7.406 -7.398 -2.253 1.00 98.00 78 PHE A C 1
ATOM 594 O O . PHE A 1 78 ? -6.361 -7.546 -2.875 1.00 98.00 78 PHE A O 1
ATOM 601 N N . GLN A 1 79 ? -8.607 -7.590 -2.804 1.00 97.94 79 GLN A N 1
ATOM 602 C CA . GLN A 1 79 ? -8.774 -8.001 -4.203 1.00 97.94 79 GLN A CA 1
ATOM 603 C C . GLN A 1 79 ? -8.129 -6.997 -5.167 1.00 97.94 79 GLN A C 1
ATOM 605 O O . GLN A 1 79 ? -7.460 -7.377 -6.128 1.00 97.94 79 GLN A O 1
ATOM 610 N N . ARG A 1 80 ? -8.280 -5.692 -4.900 1.00 97.88 80 ARG A N 1
ATOM 611 C CA . ARG A 1 80 ? -7.652 -4.658 -5.727 1.00 97.88 80 ARG A CA 1
ATOM 612 C C . ARG A 1 80 ? -6.127 -4.671 -5.613 1.00 97.88 80 ARG A C 1
ATOM 614 O O . ARG A 1 80 ? -5.462 -4.519 -6.634 1.00 97.88 80 ARG A O 1
ATOM 621 N N . LEU A 1 81 ? -5.582 -4.828 -4.407 1.00 98.12 81 LEU A N 1
ATOM 622 C CA . LEU A 1 81 ? -4.134 -4.898 -4.183 1.00 98.12 81 LEU A CA 1
ATOM 623 C C . LEU A 1 81 ? -3.521 -6.145 -4.830 1.00 98.12 81 LEU A C 1
ATOM 625 O O . LEU A 1 81 ? -2.480 -6.036 -5.470 1.00 98.12 81 LEU A O 1
ATOM 629 N N . ASP A 1 82 ? -4.189 -7.293 -4.723 1.00 98.25 82 ASP A N 1
ATOM 630 C CA . ASP A 1 82 ? -3.779 -8.542 -5.368 1.00 98.25 82 ASP A CA 1
ATOM 631 C C . ASP A 1 82 ? -3.735 -8.395 -6.895 1.00 98.25 82 ASP A C 1
ATOM 633 O O . ASP A 1 82 ? -2.727 -8.695 -7.535 1.00 98.25 82 ASP A O 1
ATOM 637 N N . HIS A 1 83 ? -4.775 -7.793 -7.479 1.00 98.38 83 HIS A N 1
ATOM 638 C CA . HIS A 1 83 ? -4.794 -7.492 -8.906 1.00 98.38 83 HIS A C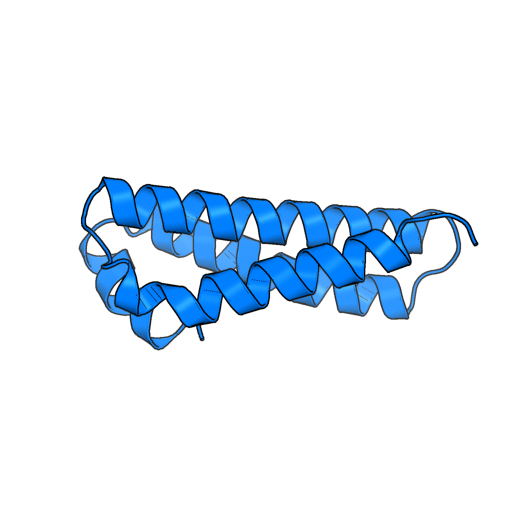A 1
ATOM 639 C C . HIS A 1 83 ? -3.647 -6.558 -9.330 1.00 98.38 83 HIS A C 1
ATOM 641 O O . HIS A 1 83 ? -2.985 -6.817 -10.335 1.00 98.38 83 HIS A O 1
ATOM 647 N N . ILE A 1 84 ? -3.383 -5.488 -8.570 1.00 98.25 84 ILE A N 1
ATOM 648 C CA . ILE A 1 84 ? -2.267 -4.567 -8.841 1.00 98.25 84 ILE A CA 1
ATOM 649 C C . ILE A 1 84 ? -0.932 -5.319 -8.810 1.00 98.25 84 ILE A C 1
ATOM 651 O O . ILE A 1 84 ? -0.130 -5.173 -9.731 1.00 98.25 84 ILE A O 1
ATOM 655 N N . LEU A 1 85 ? -0.704 -6.154 -7.793 1.00 98.25 85 LEU A N 1
ATOM 656 C CA . LEU A 1 85 ? 0.502 -6.975 -7.683 1.00 98.25 85 LEU A CA 1
ATOM 657 C C . LEU A 1 85 ? 0.656 -7.914 -8.885 1.00 98.25 85 LEU A C 1
ATOM 659 O O . LEU A 1 85 ? 1.740 -7.992 -9.460 1.00 98.25 85 LEU A O 1
ATOM 663 N N . ALA A 1 86 ? -0.425 -8.567 -9.316 1.00 98.00 86 ALA A N 1
ATOM 664 C CA . ALA A 1 86 ? -0.412 -9.447 -10.480 1.00 98.00 86 ALA A CA 1
ATOM 665 C C . ALA A 1 86 ? -0.063 -8.702 -11.782 1.00 98.00 86 ALA A C 1
ATOM 667 O O . ALA A 1 86 ? 0.684 -9.224 -12.612 1.00 98.00 86 ALA A O 1
ATOM 668 N N . VAL A 1 87 ? -0.569 -7.478 -11.969 1.00 97.88 87 VAL A N 1
ATOM 669 C CA . VAL A 1 87 ? -0.228 -6.634 -13.127 1.00 97.88 87 VAL A CA 1
ATOM 670 C C . VAL A 1 87 ? 1.237 -6.198 -13.071 1.00 97.88 87 VAL A C 1
ATOM 672 O O . VAL A 1 87 ? 1.967 -6.385 -14.043 1.00 97.88 87 VAL A O 1
ATOM 675 N N . LEU A 1 88 ? 1.702 -5.683 -11.931 1.00 97.50 88 LEU A N 1
ATOM 676 C CA . LEU A 1 88 ? 3.092 -5.246 -11.750 1.00 97.50 88 LEU A CA 1
ATOM 677 C C . LEU A 1 88 ? 4.087 -6.397 -11.928 1.00 97.50 88 LEU A C 1
ATOM 679 O O . LEU A 1 88 ? 5.158 -6.220 -12.508 1.00 97.50 88 LEU A O 1
ATOM 683 N N . TRP A 1 89 ? 3.720 -7.600 -11.494 1.00 95.88 89 TRP A N 1
ATOM 684 C CA . TRP A 1 89 ? 4.511 -8.802 -11.723 1.00 95.88 89 TRP A CA 1
ATOM 685 C C . TRP A 1 89 ? 4.687 -9.109 -13.213 1.00 95.88 89 TRP A C 1
ATOM 687 O O . TRP A 1 89 ? 5.791 -9.419 -13.654 1.00 95.88 89 TRP A O 1
ATOM 697 N N . LYS A 1 90 ? 3.627 -8.965 -14.017 1.00 96.00 90 LYS A N 1
ATOM 698 C CA . LYS A 1 90 ? 3.723 -9.132 -15.475 1.00 96.00 90 LYS A CA 1
ATOM 699 C C . LYS A 1 90 ? 4.621 -8.066 -16.104 1.00 96.00 90 LYS A C 1
ATOM 701 O O . LYS A 1 90 ? 5.440 -8.399 -16.949 1.00 96.00 90 LYS A O 1
ATOM 706 N N . LEU A 1 91 ? 4.516 -6.814 -15.655 1.00 94.38 91 LEU A N 1
ATOM 707 C CA . LEU A 1 91 ? 5.304 -5.688 -16.179 1.00 94.38 91 LEU A CA 1
ATOM 708 C C . LEU A 1 91 ? 6.794 -5.720 -15.795 1.00 94.38 91 LEU A C 1
ATOM 710 O O . LEU A 1 91 ? 7.595 -5.008 -16.395 1.00 94.38 91 LEU A O 1
ATOM 714 N N . THR A 1 92 ? 7.178 -6.497 -14.781 1.00 93.38 92 THR A N 1
ATOM 715 C CA . THR A 1 92 ? 8.569 -6.581 -14.292 1.00 93.38 92 THR A CA 1
ATOM 716 C C . THR A 1 92 ? 9.333 -7.789 -14.829 1.00 93.38 92 THR A C 1
ATOM 718 O O . THR A 1 92 ? 10.548 -7.898 -14.601 1.00 93.38 92 THR A O 1
ATOM 721 N N . ARG A 1 93 ? 8.649 -8.685 -15.549 1.00 88.25 93 ARG A N 1
ATOM 722 C CA . ARG A 1 93 ? 9.258 -9.828 -16.226 1.00 88.25 93 ARG A CA 1
ATOM 723 C C . ARG A 1 93 ? 9.841 -9.407 -17.580 1.00 88.25 93 ARG A C 1
ATOM 725 O O . ARG A 1 93 ? 9.243 -8.569 -18.253 1.00 88.25 93 ARG A O 1
ATOM 732 N N . PRO A 1 94 ? 11.002 -9.960 -17.971 1.00 72.06 94 PRO A N 1
ATOM 733 C CA . PRO A 1 94 ? 11.465 -9.837 -19.345 1.00 72.06 94 PRO A CA 1
ATOM 734 C C . PRO A 1 94 ? 10.428 -10.458 -20.290 1.00 72.06 94 PRO A C 1
ATOM 736 O O . PRO A 1 94 ? 9.756 -11.423 -19.911 1.00 72.06 94 PRO A O 1
ATOM 739 N N . ALA A 1 95 ? 10.276 -9.844 -21.465 1.00 62.59 95 ALA A N 1
ATOM 740 C CA . ALA A 1 95 ? 9.467 -10.379 -22.556 1.00 62.59 95 ALA A CA 1
ATOM 741 C C . ALA A 1 95 ? 10.058 -11.693 -23.082 1.00 62.59 95 ALA A C 1
ATOM 743 O O . ALA A 1 95 ? 11.305 -11.820 -23.050 1.00 62.59 95 ALA A O 1
#

Nearest PDB structures (foldseek):
  2rld-assembly1_E  TM=8.983E-01  e=1.551E-03  Bacteroides thetaiotaomicron VPI-5482
  2rld-assembly1_B  TM=8.944E-01  e=9.342E-03  Bacteroides thetaiotaomicron VPI-5482

Foldseek 3Di:
DCVVLLVLCCVVPVPLSVLLVVLQVLLVVLCVVLVVDDDPSSLVSLVSSLVSLVSNVVSVVVCCVVVSDPPVVCVVVVVVSVVSNVVSVVVNDDD

Solvent-accessible surface area (backbone atoms only — not comparable to full-atom values): 5025 Å² total; per-residue (Å²): 127,64,73,84,52,43,68,55,29,40,75,76,38,51,67,60,37,51,51,36,52,52,25,51,49,44,23,57,53,26,43,58,53,21,72,79,40,58,73,70,59,17,37,51,23,32,50,51,16,37,50,21,39,53,47,28,53,50,51,50,51,51,36,41,75,73,61,62,44,57,69,83,82,40,47,72,53,50,56,51,42,51,52,50,42,56,50,35,52,61,70,57,49,83,130

Secondary structure (DSSP, 8-state):
--GGGHHHHHHH-HHHHHHHHHHHHHHHHHHHHHHT--HHHHHHHHHHHHHHHHHHHHHHHHHHHTTSS-HHHHHHHHHHHHHHHHHHHHHHS--

Radius of gyration: 14.25 Å; Cα contacts (8 Å, |Δi|>4): 87; chains: 1; bounding box: 32×18×40 Å

Sequence (95 aa):
LLRPLMPRLRRFDSSLANQIARSASSIALNIGEGEHSSGGTRRQRYLSAAGSANETCSALKVALVWGYLQRQDCEVLFQRLDHILAVLWKLTRPA